Protein 2W6K (pdb70)

Foldseek 3Di:
DPDDDFDPWAKEKEKDFDPPQALVNVVVLVCVQCVVVPHHLLRHAEYEFADDDDDDVRRVVNCVVSVHYYYHYYLVLLQVCQVPADAFDPVCCVPRVHRDGRRSGQQSVQCVVPVAGKHWPDHWDDDPTMTMTMITDDTDD

Radius of gyration: 14.46 Å; Cα contacts (8 Å, |Δi|>4): 278; chains: 1; bounding box: 30×52×31 Å

Structure (mmCIF, N/CA/C/O backbone):
data_2W6K
#
_entry.id   2W6K
#
_cell.length_a   31.729
_cell.length_b   41.271
_cell.length_c   87.940
_cell.angle_alpha   90.00
_cell.angle_beta   90.00
_cell.angle_gamma   90.00
#
_symmetry.space_group_name_H-M   'P 21 21 21'
#
loop_
_entity.id
_entity.type
_entity.pdbx_description
1 polymer COBE
2 non-polymer 'SULFATE ION'
3 non-polymer GLYCEROL
4 water water
#
loop_
_atom_site.group_PDB
_atom_site.id
_atom_site.type_symbol
_atom_site.label_atom_id
_atom_site.label_alt_id
_atom_site.label_comp_id
_atom_site.label_asym_id
_atom_site.label_entity_id
_atom_site.label_seq_id
_atom_site.pdbx_PDB_ins_code
_atom_site.Cartn_x
_atom_site.Cartn_y
_atom_site.Cartn_z
_atom_site.occupancy
_atom_site.B_iso_or_equiv
_atom_site.auth_seq_id
_atom_site.auth_comp_id
_atom_site.auth_asym_id
_atom_site.auth_atom_id
_atom_site.pdbx_PDB_model_num
ATOM 1 N N . GLY A 1 1 ? 8.581 34.275 23.901 1.00 28.00 -2 GLY A N 1
ATOM 2 C CA . GLY A 1 1 ? 8.821 34.039 25.363 1.00 27.68 -2 GLY A CA 1
ATOM 3 C C . GLY A 1 1 ? 9.333 32.637 25.618 1.00 27.81 -2 GLY A C 1
ATOM 4 O O . GLY A 1 1 ? 9.573 31.878 24.679 1.00 26.81 -2 GLY A O 1
ATOM 5 N N . SER A 1 2 ? 9.477 32.294 26.896 1.00 28.08 -1 SER A N 1
ATOM 6 C CA . SER A 1 2 ? 10.110 31.028 27.300 1.00 28.73 -1 SER A CA 1
ATOM 7 C C . SER A 1 2 ? 9.233 29.828 27.005 1.00 29.05 -1 SER A C 1
ATOM 8 O O . SER A 1 2 ? 9.686 28.672 27.041 1.00 28.86 -1 SER A O 1
ATOM 11 N N . HIS A 1 3 ? 7.976 30.124 26.689 1.00 29.52 0 HIS A N 1
ATOM 12 C CA . HIS A 1 3 ? 6.965 29.136 26.342 1.00 30.11 0 HIS A CA 1
ATOM 13 C C . HIS A 1 3 ? 7.026 28.791 24.864 1.00 30.28 0 HIS A C 1
ATOM 14 O O . HIS A 1 3 ? 6.264 27.952 24.383 1.00 29.86 0 HIS A O 1
ATOM 29 N N . PRO A 1 5 ? 7.314 27.073 21.778 1.00 35.76 2 PRO A N 1
ATOM 30 C CA . PRO A 1 5 ? 7.278 25.634 21.572 1.00 37.35 2 PRO A CA 1
ATOM 31 C C . PRO A 1 5 ? 8.204 25.245 20.434 1.00 38.97 2 PRO A C 1
ATOM 32 O O . PRO A 1 5 ? 7.885 25.512 19.271 1.00 39.74 2 PRO A O 1
ATOM 36 N N . LEU A 1 6 ? 9.344 24.633 20.744 1.00 40.42 3 LEU A N 1
ATOM 37 C CA . LEU A 1 6 ? 10.095 23.994 19.667 1.00 42.09 3 LEU A CA 1
ATOM 38 C C . LEU A 1 6 ? 9.582 22.572 19.514 1.00 42.57 3 LEU A C 1
ATOM 39 O O . LEU A 1 6 ? 9.707 21.760 20.441 1.00 43.32 3 LEU A O 1
ATOM 44 N N . PRO A 1 7 ? 9.020 22.260 18.351 0.60 42.73 4 PRO A N 1
ATOM 45 C CA . PRO A 1 7 ? 8.558 20.897 18.066 0.60 42.69 4 PRO A CA 1
ATOM 46 C C . PRO A 1 7 ? 9.686 19.998 17.565 0.60 42.60 4 PRO A C 1
ATOM 47 O O . PRO A 1 7 ? 10.441 19.447 18.366 0.60 42.80 4 PRO A O 1
ATOM 51 N N . ILE A 1 8 ? 9.790 19.858 16.248 1.00 42.49 5 ILE A N 1
ATOM 52 C CA . ILE A 1 8 ? 10.575 18.795 15.637 1.00 41.72 5 ILE A CA 1
ATOM 53 C C . ILE A 1 8 ? 12.100 18.794 15.774 1.00 40.90 5 ILE A C 1
ATOM 54 O O . ILE A 1 8 ? 12.798 19.592 15.134 1.00 41.24 5 ILE A O 1
ATOM 59 N N . PRO A 1 9 ? 12.623 17.894 16.633 1.00 39.60 6 PRO A N 1
ATOM 60 C CA . PRO A 1 9 ? 13.768 17.217 16.076 1.00 38.39 6 PRO A CA 1
ATOM 61 C C . PRO A 1 9 ? 13.116 16.336 15.003 1.00 36.83 6 PRO A C 1
ATOM 62 O O . PRO A 1 9 ? 12.535 15.300 15.322 1.00 37.58 6 PRO A O 1
ATOM 66 N N . SER A 1 10 ? 13.136 16.803 13.759 1.00 34.56 7 SER A N 1
ATOM 67 C CA . SER A 1 10 ? 12.453 16.117 12.662 1.00 32.07 7 SER A CA 1
ATOM 68 C C . SER A 1 10 ? 13.210 14.861 12.264 1.00 29.86 7 SER A C 1
ATOM 69 O O . SER A 1 10 ? 13.776 14.778 11.166 1.00 30.27 7 SER A O 1
ATOM 72 N N . LEU A 1 11 ? 13.205 13.859 13.125 1.00 25.86 8 LEU A N 1
ATOM 73 C CA . LEU A 1 11 ? 14.079 12.745 12.841 1.00 22.45 8 LEU A CA 1
ATOM 74 C C . LEU A 1 11 ? 13.512 11.744 11.860 1.00 18.70 8 LEU A C 1
ATOM 75 O O . LEU A 1 11 ? 12.308 11.492 11.815 1.00 18.18 8 LEU A O 1
ATOM 80 N N . LEU A 1 12 ? 14.413 11.188 11.069 1.00 14.86 9 LEU A N 1
ATOM 81 C CA . LEU A 1 12 ? 14.033 10.246 10.041 1.00 11.31 9 LEU A CA 1
ATOM 82 C C . LEU A 1 12 ? 14.975 9.062 10.183 1.00 11.25 9 LEU A C 1
ATOM 83 O O . LEU A 1 12 ? 16.211 9.221 10.109 1.00 10.19 9 LEU A O 1
ATOM 88 N N . ILE A 1 13 ? 14.388 7.884 10.382 1.00 9.93 10 ILE A N 1
ATOM 89 C CA . ILE A 1 13 ? 15.154 6.673 10.638 1.00 9.31 10 ILE A CA 1
ATOM 90 C C . ILE A 1 13 ? 14.891 5.660 9.544 1.00 9.18 10 ILE A C 1
ATOM 91 O O . ILE A 1 13 ? 13.742 5.471 9.170 1.00 9.17 10 ILE A O 1
ATOM 96 N N . ALA A 1 14 ? 15.940 4.988 9.087 1.00 8.28 11 ALA A N 1
ATOM 97 C CA . ALA A 1 14 ? 15.736 3.871 8.136 1.00 7.81 11 ALA A CA 1
ATOM 98 C C . ALA A 1 14 ? 16.022 2.566 8.849 1.00 8.13 11 ALA A C 1
ATOM 99 O O . ALA A 1 14 ? 17.129 2.396 9.341 1.00 8.31 11 ALA A O 1
ATOM 101 N N . GLY A 1 15 ? 15.045 1.644 8.870 1.00 6.70 12 GLY A N 1
ATOM 102 C CA . GLY A 1 15 ? 15.228 0.317 9.436 1.00 7.34 12 GLY A CA 1
ATOM 103 C C . GLY A 1 15 ? 15.557 -0.638 8.306 1.00 6.84 12 GLY A C 1
ATOM 104 O O . GLY A 1 15 ? 15.013 -0.507 7.195 1.00 8.31 12 GLY A O 1
ATOM 105 N N . ILE A 1 16 ? 16.485 -1.558 8.551 1.00 6.39 13 ILE A N 1
ATOM 106 C CA . ILE A 1 16 ? 16.973 -2.424 7.464 1.00 7.71 13 ILE A CA 1
ATOM 107 C C . ILE A 1 16 ? 17.054 -3.861 7.950 1.00 9.13 13 ILE A C 1
ATOM 108 O O . ILE A 1 16 ? 17.578 -4.113 9.028 1.00 8.63 13 ILE A O 1
ATOM 113 N N . GLY A 1 17 ? 16.567 -4.793 7.122 1.00 9.99 14 GLY A N 1
ATOM 114 C CA . GLY A 1 17 ? 16.703 -6.235 7.361 1.00 11.78 14 GLY A CA 1
ATOM 115 C C . GLY A 1 17 ? 17.202 -6.812 6.057 1.00 12.88 14 GLY A C 1
ATOM 116 O O . GLY A 1 17 ? 16.765 -6.371 4.980 1.00 12.61 14 GLY A O 1
ATOM 117 N N . CYS A 1 18 ? 18.177 -7.724 6.107 1.00 13.04 15 CYS A N 1
ATOM 118 C CA . CYS A 1 18 ? 18.784 -8.184 4.850 1.00 15.31 15 CYS A CA 1
ATOM 119 C C . CYS A 1 18 ? 19.389 -9.570 4.988 1.00 16.34 15 CYS A C 1
ATOM 120 O O . CYS A 1 18 ? 19.656 -10.012 6.111 1.00 17.03 15 CYS A O 1
ATOM 123 N N . ARG A 1 19 ? 19.573 -10.233 3.847 1.00 18.25 16 ARG A N 1
ATOM 124 C CA . ARG A 1 19 ? 20.247 -11.525 3.767 1.00 19.07 16 ARG A CA 1
ATOM 125 C C . ARG A 1 19 ? 21.727 -11.388 4.102 1.00 19.02 16 ARG A C 1
ATOM 126 O O . ARG A 1 19 ? 22.319 -10.320 3.930 1.00 19.14 16 ARG A O 1
ATOM 134 N N . ARG A 1 20 ? 22.306 -12.477 4.614 1.00 18.92 17 ARG A N 1
ATOM 135 C CA . ARG A 1 20 ? 23.730 -12.585 4.856 1.00 18.32 17 ARG A CA 1
ATOM 136 C C . ARG A 1 20 ? 24.526 -12.180 3.615 1.00 17.19 17 ARG A C 1
ATOM 137 O O . ARG A 1 20 ? 24.203 -12.587 2.479 1.00 17.79 17 ARG A O 1
ATOM 145 N N . GLY A 1 21 ? 25.547 -11.354 3.820 1.00 15.48 18 GLY A N 1
ATOM 146 C CA . GLY A 1 21 ? 26.433 -10.945 2.739 1.00 15.31 18 GLY A CA 1
ATOM 147 C C . GLY A 1 21 ? 25.971 -9.776 1.877 1.00 16.18 18 GLY A C 1
ATOM 148 O O . GLY A 1 21 ? 26.679 -9.398 0.936 1.00 16.31 18 GLY A O 1
ATOM 149 N N . CYS A 1 22 ? 24.802 -9.200 2.188 1.00 15.65 19 CYS A N 1
ATOM 150 C CA . CYS A 1 22 ? 24.288 -8.062 1.400 1.00 14.81 19 CYS A CA 1
ATOM 151 C C . CYS A 1 22 ? 25.286 -6.911 1.463 1.00 13.33 19 CYS A C 1
ATOM 152 O O . CYS A 1 22 ? 25.745 -6.555 2.564 1.00 12.00 19 CYS A O 1
ATOM 155 N N . SER A 1 23 ? 25.647 -6.359 0.299 1.00 11.46 20 SER A N 1
ATOM 156 C CA . SER A 1 23 ? 26.686 -5.319 0.214 1.00 11.55 20 SER A CA 1
ATOM 157 C C . SER A 1 23 ? 26.168 -3.941 0.628 1.00 10.95 20 SER A C 1
ATOM 158 O O . SER A 1 23 ? 24.962 -3.656 0.533 1.00 9.41 20 SER A O 1
ATOM 161 N N . ALA A 1 24 ? 27.097 -3.092 1.064 1.00 11.00 21 ALA A N 1
ATOM 162 C CA . ALA A 1 24 ? 26.760 -1.685 1.334 1.00 10.39 21 ALA A CA 1
ATOM 163 C C . ALA A 1 24 ? 26.186 -1.018 0.078 1.00 11.86 21 ALA A C 1
ATOM 164 O O . ALA A 1 24 ? 25.243 -0.234 0.159 1.00 12.08 21 ALA A O 1
ATOM 166 N N . GLU A 1 25 ? 26.746 -1.371 -1.088 1.00 11.60 22 GLU A N 1
ATOM 167 C CA . GLU A 1 25 ? 26.281 -0.787 -2.357 1.00 11.89 22 GLU A CA 1
ATOM 168 C C . GLU A 1 25 ? 24.806 -1.166 -2.629 1.00 11.90 22 GLU A C 1
ATOM 169 O O . GLU A 1 25 ? 23.997 -0.316 -3.003 1.00 11.95 22 GLU A O 1
ATOM 175 N N . HIS A 1 26 ? 24.453 -2.421 -2.378 1.00 10.87 23 HIS A N 1
ATOM 176 C CA . HIS A 1 26 ? 23.105 -2.899 -2.586 1.00 12.11 23 HIS A CA 1
ATOM 177 C C . HIS A 1 26 ? 22.178 -2.192 -1.623 1.00 10.73 23 HIS A C 1
ATOM 178 O O . HIS A 1 26 ? 21.139 -1.613 -2.032 1.00 11.59 23 HIS A O 1
ATOM 185 N N . LEU A 1 27 ? 22.558 -2.188 -0.347 1.00 9.85 24 LEU A N 1
ATOM 186 C CA . LEU A 1 27 ? 21.718 -1.539 0.663 1.00 9.46 24 LEU A CA 1
ATOM 187 C C . LEU A 1 27 ? 21.533 -0.062 0.321 1.00 9.37 24 LEU A C 1
ATOM 188 O O . LEU A 1 27 ? 20.424 0.472 0.442 1.00 10.15 24 LEU A O 1
ATOM 193 N N . ARG A 1 28 ? 22.612 0.601 -0.101 1.00 9.55 25 ARG A N 1
ATOM 194 C CA . ARG A 1 28 ? 22.516 2.041 -0.390 1.00 9.72 25 ARG A CA 1
ATOM 195 C C . ARG A 1 28 ? 21.538 2.305 -1.534 1.00 10.53 25 ARG A C 1
ATOM 196 O O . ARG A 1 28 ? 20.765 3.258 -1.468 1.00 9.69 25 ARG A O 1
ATOM 204 N N . ALA A 1 29 ? 21.589 1.472 -2.571 1.00 9.95 26 ALA A N 1
ATOM 205 C CA . ALA A 1 29 ? 20.684 1.658 -3.745 1.00 11.14 26 ALA A CA 1
ATOM 206 C C . ALA A 1 29 ? 19.216 1.471 -3.347 1.00 10.75 26 ALA A C 1
ATOM 207 O O . ALA A 1 29 ? 18.340 2.233 -3.751 1.00 12.21 26 ALA A O 1
ATOM 209 N N . LEU A 1 30 ? 18.958 0.483 -2.509 1.00 9.94 27 LEU A N 1
ATOM 210 C CA . LEU A 1 30 ? 17.605 0.261 -2.072 1.00 9.70 27 LEU A CA 1
ATOM 211 C C . LEU A 1 30 ? 17.135 1.380 -1.134 1.00 8.96 27 LEU A C 1
ATOM 212 O O . LEU A 1 30 ? 15.980 1.814 -1.208 1.00 8.41 27 LEU A O 1
ATOM 217 N N . LEU A 1 31 ? 18.035 1.832 -0.266 1.00 8.85 28 LEU A N 1
ATOM 218 C CA . LEU A 1 31 ? 17.745 2.927 0.644 1.00 8.56 28 LEU A CA 1
ATOM 219 C C . LEU A 1 31 ? 17.397 4.184 -0.158 1.00 8.82 28 LEU A C 1
ATOM 220 O O . LEU A 1 31 ? 16.408 4.853 0.149 1.00 8.61 28 LEU A O 1
ATOM 225 N N . GLU A 1 32 ? 18.210 4.486 -1.168 1.00 10.56 29 GLU A N 1
ATOM 226 C CA . GLU A 1 32 ? 17.991 5.680 -2.011 1.00 11.93 29 GLU A CA 1
ATOM 227 C C . GLU A 1 32 ? 16.636 5.621 -2.697 1.00 12.26 29 GLU A C 1
ATOM 228 O O . GLU A 1 32 ? 15.904 6.635 -2.759 1.00 12.62 29 GLU A O 1
ATOM 234 N N . ARG A 1 33 ? 16.289 4.447 -3.215 1.00 20.00 30 ARG A N 1
ATOM 235 C CA . ARG A 1 33 ? 14.996 4.246 -3.857 1.00 20.00 30 ARG A CA 1
ATOM 236 C C . ARG A 1 33 ? 13.851 4.471 -2.873 1.00 20.00 30 ARG A C 1
ATOM 237 O O . ARG A 1 33 ? 12.864 5.131 -3.195 1.00 13.63 30 ARG A O 1
ATOM 245 N N . THR A 1 34 ? 13.993 3.916 -1.674 1.00 12.43 31 THR A N 1
ATOM 246 C CA . THR A 1 34 ? 12.943 3.989 -0.662 1.00 11.43 31 THR A CA 1
ATOM 247 C C . THR A 1 34 ? 12.714 5.435 -0.204 1.00 11.61 31 THR A C 1
ATOM 248 O O . THR A 1 34 ? 11.570 5.894 -0.082 1.00 11.72 31 THR A O 1
ATOM 252 N N . LEU A 1 35 ? 13.814 6.145 -0.001 1.00 10.09 32 LEU A N 1
ATOM 253 C CA . LEU A 1 35 ? 13.778 7.553 0.350 1.00 11.10 32 LEU A CA 1
ATOM 254 C C . LEU A 1 35 ? 13.112 8.368 -0.758 1.00 10.87 32 LEU A C 1
ATOM 255 O O . LEU A 1 35 ? 12.303 9.246 -0.469 1.00 12.55 32 LEU A O 1
ATOM 260 N N . GLY A 1 36 ? 13.467 8.070 -2.004 1.00 11.43 33 GLY A N 1
ATOM 261 C CA . GLY A 1 36 ? 12.923 8.797 -3.186 1.00 12.19 33 GLY A CA 1
ATOM 262 C C . GLY A 1 36 ? 11.416 8.687 -3.258 1.00 13.29 33 GLY A C 1
ATOM 263 O O . GLY A 1 36 ? 10.710 9.679 -3.531 1.00 12.35 33 GLY A O 1
ATOM 264 N N . GLU A 1 37 ? 10.907 7.482 -3.009 1.00 12.92 34 GLU A N 1
ATOM 265 C CA . GLU A 1 37 ? 9.452 7.263 -3.061 1.00 14.67 34 GLU A CA 1
ATOM 266 C C . GLU A 1 37 ? 8.727 8.191 -2.118 1.00 13.74 34 GLU A C 1
ATOM 267 O O . GLU A 1 37 ? 7.605 8.646 -2.407 1.00 13.44 34 GLU A O 1
ATOM 273 N N . HIS A 1 38 ? 9.354 8.471 -0.978 1.00 13.55 35 HIS A N 1
ATOM 274 C CA . HIS A 1 38 ? 8.797 9.377 0.014 1.00 13.36 35 HIS A CA 1
ATOM 275 C C . HIS A 1 38 ? 9.345 10.784 -0.018 1.00 13.37 35 HIS A C 1
ATOM 276 O O . HIS A 1 38 ? 9.161 11.542 0.933 1.00 14.16 35 HIS A O 1
ATOM 283 N N . GLY A 1 39 ? 9.986 11.155 -1.122 1.00 12.93 36 GLY A N 1
ATOM 284 C CA . GLY A 1 39 ? 10.452 12.537 -1.304 1.00 13.61 36 GLY A CA 1
ATOM 285 C C . GLY A 1 39 ? 11.408 12.983 -0.221 1.00 14.07 36 GLY A C 1
ATOM 286 O O . GLY A 1 39 ? 11.488 14.173 0.121 1.00 15.03 36 GLY A O 1
ATOM 287 N N . ARG A 1 40 ? 12.144 12.014 0.337 1.00 14.16 37 ARG A N 1
ATOM 288 C CA . ARG A 1 40 ? 13.219 12.282 1.287 1.00 15.21 37 ARG A CA 1
ATOM 289 C C . ARG A 1 40 ? 14.599 12.114 0.645 1.00 14.30 37 ARG A C 1
ATOM 290 O O . ARG A 1 40 ? 14.797 11.267 -0.199 1.00 15.42 37 ARG A O 1
ATOM 298 N N . SER A 1 41 ? 15.544 12.934 1.058 1.00 15.87 38 SER A N 1
ATOM 299 C CA . SER A 1 41 ? 16.912 12.824 0.532 1.00 15.20 38 SER A CA 1
ATOM 300 C C . SER A 1 41 ? 17.719 12.013 1.529 1.00 14.56 38 SER A C 1
ATOM 301 O O . SER A 1 41 ? 17.459 12.064 2.739 1.00 13.73 38 SER A O 1
ATOM 304 N N . LEU A 1 42 ? 18.738 11.312 1.046 1.00 13.96 39 LEU A N 1
ATOM 305 C CA . LEU A 1 42 ? 19.684 10.653 1.954 1.00 14.08 39 LEU A CA 1
ATOM 306 C C . LEU A 1 42 ? 20.280 11.631 2.946 1.00 14.34 39 LEU A C 1
ATOM 307 O O . LEU A 1 42 ? 20.635 11.247 4.052 1.00 14.06 39 LEU A O 1
ATOM 312 N N . ALA A 1 43 ? 20.431 12.898 2.542 1.00 13.43 40 ALA A N 1
ATOM 313 C CA . ALA A 1 43 ? 20.914 13.948 3.466 1.00 14.66 40 ALA A CA 1
ATOM 314 C C . ALA A 1 43 ? 20.058 14.126 4.735 1.00 14.84 40 ALA A C 1
ATOM 315 O O . ALA A 1 43 ? 20.541 14.568 5.778 1.00 17.23 40 ALA A O 1
ATOM 317 N N . GLU A 1 44 ? 18.784 13.747 4.633 1.00 14.42 41 GLU A N 1
ATOM 318 C CA . GLU A 1 44 ? 17.828 13.915 5.707 1.00 14.41 41 GLU A CA 1
ATOM 319 C C . GLU A 1 44 ? 17.836 12.796 6.742 1.00 13.55 41 GLU A C 1
ATOM 320 O O . GLU A 1 44 ? 17.301 12.956 7.835 1.00 15.05 41 GLU A O 1
ATOM 326 N N . LEU A 1 45 ? 18.392 11.644 6.382 1.00 13.99 42 LEU A N 1
ATOM 327 C CA . LEU A 1 45 ? 18.461 10.535 7.336 1.00 14.53 42 LEU A CA 1
ATOM 328 C C . LEU A 1 45 ? 19.273 10.887 8.557 1.00 14.22 42 LEU A C 1
ATOM 329 O O . LEU A 1 45 ? 20.377 11.406 8.425 1.00 14.50 42 LEU A O 1
ATOM 334 N N . ASP A 1 46 ? 18.769 10.531 9.730 1.00 13.67 43 ASP A N 1
ATOM 335 C CA . ASP A 1 46 ? 19.500 10.671 10.982 1.00 14.03 43 ASP A CA 1
ATOM 336 C C . ASP A 1 46 ? 20.273 9.420 11.407 1.00 12.98 43 ASP A C 1
ATOM 337 O O . ASP A 1 46 ? 21.355 9.532 11.981 1.00 13.86 43 ASP A O 1
ATOM 342 N N . ALA A 1 47 ? 19.723 8.231 11.159 1.00 11.09 44 ALA A N 1
ATOM 343 C CA . ALA A 1 47 ? 20.381 7.005 11.632 1.00 10.47 44 ALA A CA 1
ATOM 344 C C . ALA A 1 47 ? 19.818 5.801 10.911 1.00 9.40 44 ALA A C 1
ATOM 345 O O . ALA A 1 47 ? 18.730 5.881 10.337 1.00 11.18 44 ALA A O 1
ATOM 347 N N . LEU A 1 48 ? 20.535 4.682 11.009 1.00 8.30 45 LEU A N 1
ATOM 348 C CA . LEU A 1 48 ? 20.032 3.424 10.482 1.00 7.36 45 LEU A CA 1
ATOM 349 C C . LEU A 1 48 ? 19.745 2.530 11.688 1.00 7.65 45 LEU A C 1
ATOM 350 O O . LEU A 1 48 ? 20.361 2.698 12.753 1.00 7.18 45 LEU A O 1
ATOM 355 N N . ALA A 1 49 ? 18.797 1.607 11.540 1.00 7.47 46 ALA A N 1
ATOM 356 C CA . ALA A 1 49 ? 18.458 0.700 12.646 1.00 7.29 46 ALA A CA 1
ATOM 357 C C . ALA A 1 49 ? 18.300 -0.706 12.129 1.00 8.02 46 ALA A C 1
ATOM 358 O O . ALA A 1 49 ? 17.808 -0.896 11.034 1.00 8.31 46 ALA A O 1
ATOM 360 N N . SER A 1 50 ? 18.716 -1.685 12.935 1.00 8.26 47 SER A N 1
ATOM 361 C CA . SER A 1 50 ? 18.452 -3.083 12.600 1.00 7.05 47 SER A CA 1
ATOM 362 C C . SER A 1 50 ? 18.389 -3.895 13.874 1.00 7.59 47 SER A C 1
ATOM 363 O O . SER A 1 50 ? 18.344 -3.361 14.960 1.00 8.52 47 SER A O 1
ATOM 366 N N . ILE A 1 51 ? 18.286 -5.196 13.707 1.00 8.13 48 ILE A N 1
ATOM 367 C CA . ILE A 1 51 ? 18.214 -6.081 14.873 1.00 9.67 48 ILE A CA 1
ATOM 368 C C . ILE A 1 51 ? 19.597 -6.555 15.306 1.00 10.59 48 ILE A C 1
ATOM 369 O O . ILE A 1 51 ? 20.484 -6.795 14.487 1.00 11.32 48 ILE A O 1
ATOM 374 N N . ASP A 1 52 ? 19.771 -6.707 16.617 1.00 12.90 49 ASP A N 1
ATOM 375 C CA . ASP A 1 52 ? 21.012 -7.177 17.147 1.00 15.41 49 ASP A CA 1
ATOM 376 C C . ASP A 1 52 ? 20.922 -8.677 17.159 1.00 17.72 49 ASP A C 1
ATOM 377 O O . ASP A 1 52 ? 19.822 -9.251 17.231 1.00 17.38 49 ASP A O 1
ATOM 382 N N . GLY A 1 53 ? 22.076 -9.322 17.072 1.00 19.69 50 GLY A N 1
ATOM 383 C CA . GLY A 1 53 ? 22.090 -10.784 17.165 1.00 22.29 50 GLY A CA 1
ATOM 384 C C . GLY A 1 53 ? 23.495 -11.242 16.940 1.00 23.78 50 GLY A C 1
ATOM 385 O O . GLY A 1 53 ? 24.434 -10.454 17.056 1.00 23.98 50 GLY A O 1
ATOM 386 N N . LYS A 1 54 ? 23.662 -12.515 16.623 1.00 25.92 51 LYS A N 1
ATOM 387 C CA . LYS A 1 54 ? 25.033 -12.990 16.572 1.00 28.18 51 LYS A CA 1
ATOM 388 C C . LYS A 1 54 ? 25.785 -12.888 15.241 1.00 28.32 51 LYS A C 1
ATOM 389 O O . LYS A 1 54 ? 27.019 -12.819 15.248 1.00 29.09 51 LYS A O 1
ATOM 395 N N . ARG A 1 55 ? 25.052 -12.773 14.131 1.00 28.50 52 ARG A N 1
ATOM 396 C CA . ARG A 1 55 ? 25.680 -12.533 12.815 1.00 28.35 52 ARG A CA 1
ATOM 397 C C . ARG A 1 55 ? 26.481 -11.218 12.780 1.00 28.00 52 ARG A C 1
ATOM 398 O O . ARG A 1 55 ? 26.042 -10.201 13.321 1.00 28.39 52 ARG A O 1
ATOM 406 N N . ASP A 1 56 ? 27.646 -11.238 12.135 1.00 27.03 53 ASP A N 1
ATOM 407 C CA . ASP A 1 56 ? 28.424 -10.018 11.937 1.00 25.92 53 ASP A CA 1
ATOM 408 C C . ASP A 1 56 ? 27.698 -9.163 10.907 1.00 24.01 53 ASP A C 1
ATOM 409 O O . ASP A 1 56 ? 27.026 -9.695 10.033 1.00 22.98 53 ASP A O 1
ATOM 414 N N . GLU A 1 57 ? 27.837 -7.850 11.001 1.00 22.13 54 GLU A N 1
ATOM 415 C CA . GLU A 1 57 ? 27.076 -6.968 10.123 1.00 20.11 54 GLU A CA 1
ATOM 416 C C . GLU A 1 57 ? 27.955 -6.017 9.265 1.00 20.53 54 GLU A C 1
ATOM 417 O O . GLU A 1 57 ? 27.734 -4.807 9.296 1.00 19.07 54 GLU A O 1
ATOM 423 N N . PRO A 1 58 ? 28.928 -6.557 8.479 1.00 19.70 55 PRO A N 1
ATOM 424 C CA . PRO A 1 58 ? 29.829 -5.603 7.760 1.00 18.87 55 PRO A CA 1
ATOM 425 C C . PRO A 1 58 ? 29.175 -4.717 6.663 1.00 17.20 55 PRO A C 1
ATOM 426 O O . PRO A 1 58 ? 29.533 -3.536 6.552 1.00 14.68 55 PRO A O 1
ATOM 430 N N . GLY A 1 59 ? 28.215 -5.238 5.891 1.00 15.69 56 GLY A N 1
ATOM 431 C CA . GLY A 1 59 ? 27.462 -4.387 4.952 1.00 14.04 56 GLY A CA 1
ATOM 432 C C . GLY A 1 59 ? 26.817 -3.183 5.635 1.00 12.85 56 GLY A C 1
ATOM 433 O O . GLY A 1 59 ? 26.897 -2.071 5.113 1.00 11.99 56 GLY A O 1
ATOM 434 N N . LEU A 1 60 ? 26.163 -3.415 6.790 1.00 11.59 57 LEU A N 1
ATOM 435 C CA . LEU A 1 60 ? 25.499 -2.307 7.495 1.00 11.10 57 LEU A CA 1
ATOM 436 C C . LEU A 1 60 ? 26.496 -1.340 8.096 1.00 10.56 57 LEU A C 1
ATOM 437 O O . LEU A 1 60 ? 26.310 -0.111 8.034 1.00 9.59 57 LEU A O 1
ATOM 442 N N . ARG A 1 61 ? 27.571 -1.886 8.663 1.00 10.91 58 ARG A N 1
ATOM 443 C CA . ARG A 1 61 ? 28.586 -1.018 9.190 1.00 10.96 58 ARG A CA 1
ATOM 444 C C . ARG A 1 61 ? 29.236 -0.176 8.099 1.00 10.05 58 ARG A C 1
ATOM 445 O O . ARG A 1 61 ? 29.511 1.022 8.316 1.00 10.17 58 ARG A O 1
ATOM 453 N N . GLN A 1 62 ? 29.458 -0.773 6.921 1.00 10.08 59 GLN A N 1
ATOM 454 C CA . GLN A 1 62 ? 30.076 -0.006 5.820 1.00 11.25 59 GLN A CA 1
ATOM 455 C C . GLN A 1 62 ? 29.128 1.073 5.355 1.00 10.65 59 GLN A C 1
ATOM 456 O O . GLN A 1 62 ? 29.562 2.213 5.052 1.00 11.33 59 GLN A O 1
ATOM 462 N N . LEU A 1 63 ? 27.837 0.745 5.287 1.00 9.99 60 LEU A N 1
ATOM 463 C CA . LEU A 1 63 ? 26.819 1.753 4.906 1.00 10.13 60 LEU A CA 1
ATOM 464 C C . LEU A 1 63 ? 26.813 2.907 5.890 1.00 9.86 60 LEU A C 1
ATOM 465 O O . LEU A 1 63 ? 26.749 4.081 5.491 1.00 11.12 60 LEU A O 1
ATOM 470 N N . ALA A 1 64 ? 26.910 2.591 7.181 1.00 9.70 61 ALA A N 1
ATOM 471 C CA . ALA A 1 64 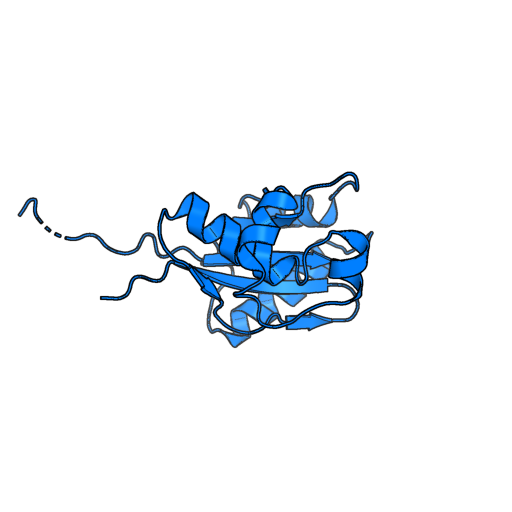? 26.923 3.658 8.192 1.00 10.43 61 ALA A CA 1
ATOM 472 C C . ALA A 1 64 ? 28.145 4.563 7.945 1.00 11.28 61 ALA A C 1
ATOM 473 O O . ALA A 1 64 ? 28.047 5.766 8.014 1.00 12.10 61 ALA A O 1
ATOM 475 N N . THR A 1 65 ? 29.276 3.964 7.610 1.00 11.87 62 THR A N 1
ATOM 476 C CA . THR A 1 65 ? 30.493 4.734 7.401 1.00 13.68 62 THR A CA 1
ATOM 477 C C . THR A 1 65 ? 30.360 5.630 6.181 1.00 13.83 62 THR A C 1
ATOM 478 O O . THR A 1 65 ? 30.729 6.819 6.239 1.00 14.79 62 THR A O 1
ATOM 482 N N . LEU A 1 66 ? 29.811 5.084 5.103 1.00 14.00 63 LEU A N 1
ATOM 483 C CA . LEU A 1 66 ? 29.533 5.878 3.887 1.00 14.47 63 LEU A CA 1
ATOM 484 C C . LEU A 1 66 ? 28.676 7.097 4.200 1.00 14.96 63 LEU A C 1
ATOM 485 O O . LEU A 1 66 ? 28.949 8.199 3.728 1.00 15.85 63 LEU A O 1
ATOM 490 N N . LEU A 1 67 ? 27.618 6.879 4.974 1.00 14.31 64 LEU A N 1
ATOM 491 C CA . LEU A 1 67 ? 26.679 7.937 5.323 1.00 15.12 64 LEU A CA 1
ATOM 492 C C . LEU A 1 67 ? 27.200 8.887 6.376 1.00 15.63 64 LEU A C 1
ATOM 493 O O . LEU A 1 67 ? 26.583 9.937 6.624 1.00 16.46 64 LEU A O 1
ATOM 498 N N . GLU A 1 68 ? 28.304 8.517 7.029 1.00 16.10 65 GLU A N 1
ATOM 499 C CA . GLU A 1 68 ? 28.781 9.244 8.226 1.00 18.13 65 GLU A CA 1
ATOM 500 C C . GLU A 1 68 ? 27.677 9.440 9.282 1.00 19.07 65 GLU A C 1
ATOM 501 O O . GLU A 1 68 ? 27.561 10.513 9.907 1.00 20.00 65 GLU A O 1
ATOM 507 N N . ARG A 1 69 ? 26.892 8.376 9.488 1.00 18.40 66 ARG A N 1
ATOM 508 C CA . ARG A 1 69 ? 25.695 8.386 10.306 1.00 17.77 66 ARG A CA 1
ATOM 509 C C . ARG A 1 69 ? 25.677 7.040 11.045 1.00 16.24 66 ARG A C 1
ATOM 510 O O . ARG A 1 69 ? 26.167 6.026 10.514 1.00 16.26 66 ARG A O 1
ATOM 518 N N . PRO A 1 70 ? 25.118 7.013 12.249 1.00 14.44 67 PRO A N 1
ATOM 519 C CA . PRO A 1 70 ? 25.196 5.798 13.007 1.00 13.95 67 PRO A CA 1
ATOM 520 C C . PRO A 1 70 ? 24.223 4.701 12.590 1.00 13.32 67 PRO A C 1
ATOM 521 O O . PRO A 1 70 ? 23.147 5.000 12.064 1.00 13.08 67 PRO A O 1
ATOM 525 N N . VAL A 1 71 ? 24.613 3.452 12.879 1.00 11.86 68 VAL A N 1
ATOM 526 C CA . VAL A 1 71 ? 23.710 2.293 12.826 1.00 10.62 68 VAL A CA 1
ATOM 527 C C . VAL A 1 71 ? 23.600 1.696 14.227 1.00 9.78 68 VAL A C 1
ATOM 528 O O . VAL A 1 71 ? 24.623 1.500 14.920 1.00 10.66 68 VAL A O 1
ATOM 532 N N . HIS A 1 72 ? 22.351 1.486 14.642 1.00 9.37 69 HIS A N 1
ATOM 533 C CA . HIS A 1 72 ? 21.999 0.969 15.957 1.00 11.27 69 HIS A CA 1
ATOM 534 C C . HIS A 1 72 ? 21.402 -0.387 15.766 1.00 11.61 69 HIS A C 1
ATOM 535 O O . HIS A 1 72 ? 20.543 -0.571 14.901 1.00 11.81 69 HIS A O 1
ATOM 542 N N . PHE A 1 73 ? 21.841 -1.331 16.588 1.00 11.37 70 PHE A N 1
ATOM 543 C CA . PHE A 1 73 ? 21.297 -2.676 16.580 1.00 12.14 70 PHE A CA 1
ATOM 544 C C . PHE A 1 73 ? 20.510 -2.887 17.852 1.00 12.64 70 PHE A C 1
ATOM 545 O O . PHE A 1 73 ? 21.058 -2.760 18.972 1.00 13.07 70 PHE A O 1
ATOM 553 N N . LEU A 1 74 ? 19.220 -3.147 17.684 1.00 11.75 71 LEU A N 1
ATOM 554 C CA . LEU A 1 74 ? 18.282 -3.183 18.801 1.00 13.00 71 LEU A CA 1
ATOM 555 C C . LEU A 1 74 ? 17.953 -4.617 19.229 1.00 12.21 71 LEU A C 1
ATOM 556 O O . LEU A 1 74 ? 17.885 -5.536 18.412 1.00 11.34 71 LEU A O 1
ATOM 561 N N . ALA A 1 75 ? 17.700 -4.785 20.523 1.00 12.53 72 ALA A N 1
ATOM 562 C CA .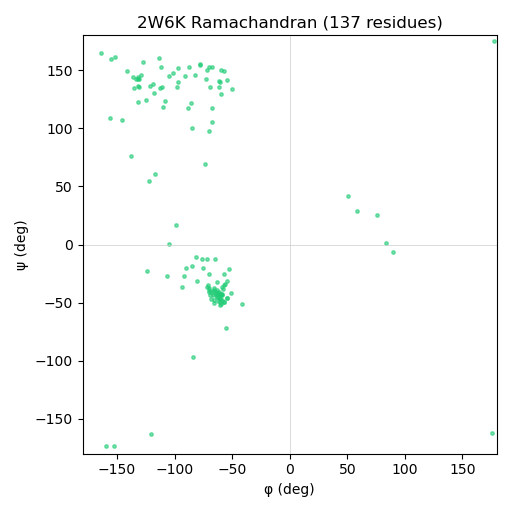 ALA A 1 75 ? 17.366 -6.121 21.028 1.00 13.28 72 ALA A CA 1
ATOM 563 C C . ALA A 1 75 ? 16.093 -6.648 20.378 1.00 13.14 72 ALA A C 1
ATOM 564 O O . ALA A 1 75 ? 15.129 -5.894 20.210 1.00 14.25 72 ALA A O 1
ATOM 566 N N . PRO A 1 76 ? 16.063 -7.954 20.054 1.00 12.93 73 PRO A N 1
ATOM 567 C CA . PRO A 1 76 ? 14.840 -8.571 19.556 1.00 13.96 73 PRO A CA 1
ATOM 568 C C . PRO A 1 76 ? 13.648 -8.260 20.477 1.00 14.53 73 PRO A C 1
ATOM 569 O O . PRO A 1 76 ? 12.551 -7.935 19.994 1.00 13.93 73 PRO A O 1
ATOM 573 N N . ALA A 1 77 ? 13.857 -8.320 21.797 1.00 14.35 74 ALA A N 1
ATOM 574 C CA . ALA A 1 77 ? 12.739 -8.080 22.720 1.00 14.50 74 ALA A CA 1
ATOM 575 C C . ALA A 1 77 ? 12.203 -6.655 22.592 1.00 14.71 74 ALA A C 1
ATOM 576 O O . ALA A 1 77 ? 11.001 -6.426 22.748 1.00 15.98 74 ALA A O 1
ATOM 578 N N . VAL A 1 78 ? 13.086 -5.706 22.275 1.00 14.56 75 VAL A N 1
ATOM 579 C CA . VAL A 1 78 ? 12.657 -4.338 22.032 1.00 13.48 75 VAL A CA 1
ATOM 580 C C . VAL A 1 78 ? 11.777 -4.241 20.781 1.00 14.16 75 VAL A C 1
ATOM 581 O O . VAL A 1 78 ? 10.731 -3.599 20.806 1.00 14.12 75 VAL A O 1
ATOM 585 N N . LEU A 1 79 ? 12.223 -4.860 19.693 1.00 13.70 76 LEU A N 1
ATOM 586 C CA . LEU A 1 79 ? 11.477 -4.862 18.420 1.00 14.40 76 LEU A CA 1
ATOM 587 C C . LEU A 1 79 ? 10.092 -5.469 18.588 1.00 15.55 76 LEU A C 1
ATOM 588 O O . LEU A 1 79 ? 9.124 -4.998 17.998 1.00 14.96 76 LEU A O 1
ATOM 593 N N . HIS A 1 80 ? 9.995 -6.496 19.429 1.00 15.94 77 HIS A N 1
ATOM 594 C CA . HIS A 1 80 ? 8.715 -7.157 19.696 1.00 17.80 77 HIS A CA 1
ATOM 595 C C . HIS A 1 80 ? 7.620 -6.213 20.206 1.00 17.95 77 HIS A C 1
ATOM 596 O O . HIS A 1 80 ? 6.429 -6.415 19.900 1.00 18.79 77 HIS A O 1
ATOM 603 N N . ASP A 1 81 ? 8.010 -5.197 20.982 1.00 17.55 78 ASP A N 1
ATOM 604 C CA . ASP A 1 81 ? 7.077 -4.177 21.467 1.00 17.56 78 ASP A CA 1
ATOM 605 C C . ASP A 1 81 ? 6.252 -3.520 20.344 1.00 17.07 78 ASP A C 1
ATOM 606 O O . ASP A 1 81 ? 5.190 -2.955 20.611 1.00 17.41 78 ASP A O 1
ATOM 611 N N . TYR A 1 82 ? 6.739 -3.608 19.103 1.00 16.04 79 TYR A N 1
ATOM 612 C CA . TYR A 1 82 ? 6.148 -2.884 17.958 1.00 15.98 79 TYR A CA 1
ATOM 613 C C . TYR A 1 82 ? 5.339 -3.785 17.011 1.00 16.30 79 TYR A C 1
ATOM 614 O O . TYR A 1 82 ? 4.761 -3.315 16.027 1.00 15.81 79 TYR A O 1
ATOM 623 N N . GLU A 1 83 ? 5.269 -5.074 17.341 1.00 17.03 80 GLU A N 1
ATOM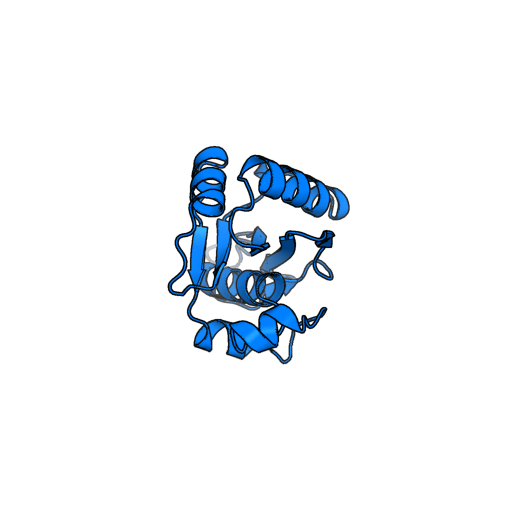 624 C CA . GLU A 1 83 ? 4.458 -6.045 16.614 1.00 19.20 80 GLU A CA 1
ATOM 625 C C . GLU A 1 83 ? 3.071 -5.549 16.193 1.00 19.75 80 GLU A C 1
ATOM 626 O O . GLU A 1 83 ? 2.679 -5.726 15.029 1.00 19.66 80 GLU A O 1
ATOM 632 N N . PRO A 1 84 ? 2.292 -4.983 17.145 1.00 20.51 81 PRO A N 1
ATOM 633 C CA . PRO A 1 84 ? 0.927 -4.548 16.835 1.00 20.85 81 PRO A CA 1
ATOM 634 C C . PRO A 1 84 ? 0.846 -3.415 15.820 1.00 20.55 81 PRO A C 1
ATOM 635 O O . PRO A 1 84 ? -0.243 -3.126 15.311 1.00 22.21 81 PRO A O 1
ATOM 639 N N . ARG A 1 85 ? 1.987 -2.784 15.541 1.00 19.45 82 ARG A N 1
ATOM 640 C CA A ARG A 1 85 ? 2.016 -1.603 14.692 0.50 19.34 82 ARG A CA 1
ATOM 641 C CA B ARG A 1 85 ? 2.036 -1.596 14.705 0.50 19.50 82 ARG A CA 1
ATOM 642 C C . ARG A 1 85 ? 2.624 -1.866 13.327 1.00 18.59 82 ARG A C 1
ATOM 643 O O . ARG A 1 85 ? 2.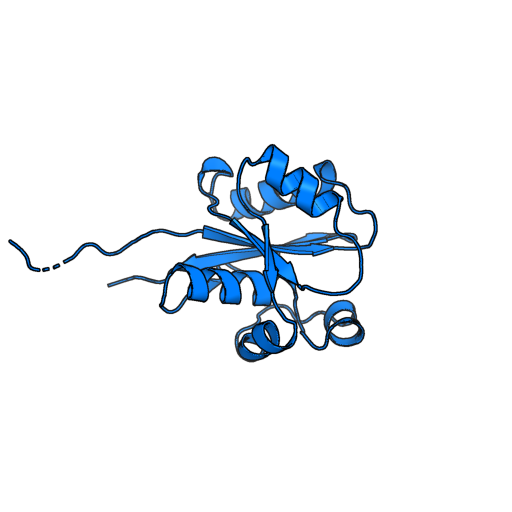614 -0.998 12.484 1.00 19.41 82 ARG A O 1
ATOM 658 N N . LEU A 1 86 ? 3.130 -3.075 13.106 1.00 18.44 83 LEU A N 1
ATOM 659 C CA . LEU A 1 86 ? 3.790 -3.389 11.841 1.00 16.77 83 LEU A CA 1
ATOM 660 C C . LEU A 1 86 ? 2.831 -3.458 10.667 1.00 17.15 83 LEU A C 1
ATOM 661 O O . LEU A 1 86 ? 1.643 -3.786 10.816 1.00 17.94 83 LEU A O 1
ATOM 666 N N . LEU A 1 87 ? 3.359 -3.177 9.484 1.00 16.83 84 LEU A N 1
ATOM 667 C CA . LEU A 1 87 ? 2.536 -3.146 8.275 1.00 16.57 84 LEU A CA 1
ATOM 668 C C . LEU A 1 87 ? 2.769 -4.345 7.348 1.00 17.28 84 LEU A C 1
ATOM 669 O O . LEU A 1 87 ? 1.875 -4.709 6.565 1.00 17.66 84 LEU A O 1
ATOM 674 N N . SER A 1 88 ? 3.960 -4.939 7.389 1.00 16.47 85 SER A N 1
ATOM 675 C CA . SER A 1 88 ? 4.364 -5.910 6.361 1.00 17.65 85 SER A CA 1
ATOM 676 C C . SER A 1 88 ? 5.071 -7.121 6.969 1.00 18.39 85 SER A C 1
ATOM 677 O O . SER A 1 88 ? 6.296 -7.228 6.895 1.00 18.90 85 SER A O 1
ATOM 680 N N . PRO A 1 89 ? 4.302 -8.033 7.577 1.00 19.79 86 PRO A N 1
ATOM 681 C CA . PRO A 1 89 ? 4.845 -9.246 8.213 1.00 20.10 86 PRO A CA 1
ATOM 682 C C . PRO A 1 89 ? 5.724 -10.083 7.261 1.00 20.29 86 PRO A C 1
ATOM 683 O O . PRO A 1 89 ? 5.411 -10.218 6.070 1.00 20.73 86 PRO A O 1
ATOM 687 N N . SER A 1 90 ? 6.803 -10.638 7.804 1.00 19.95 87 SER A N 1
ATOM 688 C CA . SER A 1 90 ? 7.770 -11.420 7.044 1.00 20.39 87 SER A CA 1
ATOM 689 C C . SER A 1 90 ? 7.907 -12.790 7.701 1.00 20.40 87 SER A C 1
ATOM 690 O O . SER A 1 90 ? 8.234 -12.888 8.892 1.00 21.51 87 SER A O 1
ATOM 693 N N . ALA A 1 91 ? 7.683 -13.841 6.913 1.00 20.79 88 ALA A N 1
ATOM 694 C CA . ALA A 1 91 ? 7.848 -15.213 7.381 1.00 20.43 88 ALA A CA 1
ATOM 695 C C . ALA A 1 91 ? 9.291 -15.527 7.783 1.00 20.63 88 ALA A C 1
ATOM 696 O O . ALA A 1 91 ? 9.519 -16.149 8.822 1.00 20.70 88 ALA A O 1
ATOM 698 N N . VAL A 1 92 ? 10.258 -15.115 6.957 1.00 20.28 89 VAL A N 1
ATOM 699 C CA . VAL A 1 92 ? 11.684 -15.286 7.288 1.00 20.75 89 VAL A CA 1
ATOM 700 C C . VAL A 1 92 ? 12.043 -14.560 8.596 1.00 20.90 89 VAL A C 1
ATOM 701 O O . VAL A 1 92 ? 12.633 -15.168 9.501 1.00 21.42 89 VAL A O 1
ATOM 705 N N . ALA A 1 93 ? 11.681 -13.277 8.702 1.00 21.04 90 ALA A N 1
ATOM 706 C CA . ALA A 1 93 ? 11.976 -12.506 9.919 1.00 21.35 90 ALA A CA 1
ATOM 707 C C . ALA A 1 93 ? 11.366 -13.188 11.141 1.00 21.45 90 ALA A C 1
ATOM 708 O O . ALA A 1 93 ? 12.046 -13.390 12.151 1.00 22.45 90 ALA A O 1
ATOM 710 N N . LEU A 1 94 ? 10.095 -13.549 11.052 1.00 22.59 91 LEU A N 1
ATOM 711 C CA . LEU A 1 94 ? 9.412 -14.120 12.210 1.00 23.35 91 LEU A CA 1
ATOM 712 C C . LEU A 1 94 ? 10.142 -15.393 12.675 1.00 24.08 91 LEU A C 1
ATOM 713 O O . LEU A 1 94 ? 10.445 -15.538 13.874 1.00 23.80 91 LEU A O 1
ATOM 718 N N . ARG A 1 95 ? 10.455 -16.272 11.713 1.00 25.11 92 ARG A N 1
ATOM 719 C CA . ARG A 1 95 ? 11.106 -17.562 11.971 1.00 26.54 92 ARG A CA 1
ATOM 720 C C . ARG A 1 95 ? 12.455 -17.368 12.623 1.00 26.79 92 ARG A C 1
ATOM 721 O O . ARG A 1 95 ? 12.764 -18.025 13.617 1.00 27.49 92 ARG A O 1
ATOM 729 N N . GLU A 1 96 ? 13.244 -16.445 12.070 1.00 27.13 93 GLU A N 1
ATOM 730 C CA . GLU A 1 96 ? 14.632 -16.232 12.493 1.00 27.04 93 GLU A CA 1
ATOM 731 C C . GLU A 1 96 ? 14.811 -15.383 13.758 1.00 26.67 93 GLU A C 1
ATOM 732 O O . GLU A 1 96 ? 15.763 -15.599 14.517 1.00 26.63 93 GLU A O 1
ATOM 738 N N . THR A 1 97 ? 13.902 -14.430 13.988 1.00 25.57 94 THR A N 1
ATOM 739 C CA . THR A 1 97 ? 14.145 -13.387 14.980 1.00 24.71 94 THR A CA 1
ATOM 740 C C . THR A 1 97 ? 13.070 -13.267 16.063 1.00 24.25 94 THR A C 1
ATOM 741 O O . THR A 1 97 ? 13.345 -12.728 17.145 1.00 24.51 94 THR A O 1
ATOM 745 N N . GLY A 1 98 ? 11.859 -13.748 15.774 1.00 22.51 95 GLY A N 1
ATOM 746 C CA . GLY A 1 98 ? 10.700 -13.554 16.655 1.00 22.39 95 GLY A CA 1
ATOM 747 C C . GLY A 1 98 ? 9.928 -12.280 16.350 1.00 21.84 95 GLY A C 1
ATOM 748 O O . GLY A 1 98 ? 8.852 -12.030 16.920 1.00 22.31 95 GLY A O 1
ATOM 749 N N . CYS A 1 99 ? 10.480 -11.477 15.437 1.00 20.59 96 CYS A N 1
ATOM 750 C CA . CYS A 1 99 ? 9.917 -10.173 15.062 1.00 19.77 96 CYS A CA 1
ATOM 751 C C . CYS A 1 99 ? 9.389 -10.294 13.640 1.00 18.47 96 CYS A C 1
ATOM 752 O O . CYS A 1 99 ? 10.081 -10.851 12.780 1.00 18.53 96 CYS A O 1
ATOM 755 N N . SER A 1 100 ? 8.188 -9.766 13.380 1.00 17.03 97 SER A N 1
ATOM 756 C CA . SER A 1 100 ? 7.539 -9.944 12.056 1.00 16.16 97 SER A CA 1
ATOM 757 C C . SER A 1 100 ? 8.118 -9.081 10.932 1.00 15.12 97 SER A C 1
ATOM 758 O O . SER A 1 100 ? 7.889 -9.340 9.758 1.00 15.08 97 SER A O 1
ATOM 761 N N . SER A 1 101 ? 8.802 -8.007 11.290 1.00 13.92 98 SER A N 1
ATOM 762 C CA . SER A 1 101 ? 9.493 -7.195 10.270 1.00 12.65 98 SER A CA 1
ATOM 763 C C . SER A 1 101 ? 10.599 -6.457 10.930 1.00 11.47 98 SER A C 1
ATOM 764 O O . SER A 1 101 ? 10.329 -5.538 11.705 1.00 11.67 98 SER A O 1
ATOM 767 N N . VAL A 1 102 ? 11.840 -6.850 10.648 1.00 10.25 99 VAL A N 1
ATOM 768 C CA . VAL A 1 102 ? 12.996 -6.192 11.241 1.00 9.67 99 VAL A CA 1
ATOM 769 C C . VAL A 1 102 ? 13.045 -4.745 10.788 1.00 9.24 99 VAL A C 1
ATOM 770 O O . VAL A 1 102 ? 13.299 -3.860 11.601 1.00 10.03 99 VAL A O 1
ATOM 774 N N . ALA A 1 103 ? 12.838 -4.511 9.495 1.00 8.75 100 ALA A N 1
ATOM 775 C CA . ALA A 1 103 ? 12.969 -3.127 8.979 1.00 8.21 100 ALA A CA 1
ATOM 776 C C . ALA A 1 103 ? 11.949 -2.201 9.628 1.00 8.06 100 ALA A C 1
ATOM 777 O O . ALA A 1 103 ? 12.274 -1.095 10.068 1.00 8.39 100 ALA A O 1
ATOM 779 N N . GLU A 1 104 ? 10.691 -2.628 9.652 1.00 7.74 101 GLU A N 1
ATOM 780 C CA . GLU A 1 104 ? 9.627 -1.779 10.185 1.00 8.23 101 GLU A CA 1
ATOM 781 C C . GLU A 1 104 ? 9.767 -1.586 11.710 1.00 8.65 101 GLU A C 1
ATOM 782 O O . GLU A 1 104 ? 9.709 -0.463 12.211 1.00 8.06 101 GLU A O 1
ATOM 788 N N . ALA A 1 105 ? 9.998 -2.678 12.422 1.00 8.49 102 ALA A N 1
ATOM 789 C CA . ALA A 1 105 ? 10.126 -2.603 13.893 1.00 8.36 102 ALA A CA 1
ATOM 790 C C . ALA A 1 105 ? 11.343 -1.832 14.321 1.00 7.77 102 ALA A C 1
ATOM 791 O O . ALA A 1 105 ? 11.248 -1.056 15.263 1.00 8.76 102 ALA A O 1
ATOM 793 N N . ALA A 1 106 ? 12.472 -2.002 13.619 1.00 10.15 103 ALA A N 1
ATOM 794 C CA . ALA A 1 106 ? 13.718 -1.311 14.028 1.00 8.22 103 ALA A CA 1
ATOM 795 C C . ALA A 1 106 ? 13.604 0.198 13.771 1.00 8.80 103 ALA A C 1
ATOM 796 O O . ALA A 1 106 ? 14.063 1.022 14.582 1.00 9.29 103 ALA A O 1
ATOM 798 N N . ALA A 1 107 ? 12.949 0.551 12.674 1.00 8.51 104 ALA A N 1
ATOM 799 C CA . ALA A 1 107 ? 12.728 1.959 12.347 1.00 8.44 104 ALA A CA 1
ATOM 800 C C . ALA A 1 107 ? 11.902 2.650 13.443 1.00 8.54 104 ALA A C 1
ATOM 801 O O . ALA A 1 107 ? 12.310 3.697 13.961 1.00 9.94 104 ALA A O 1
ATOM 803 N N . LEU A 1 108 ? 10.759 2.060 13.800 1.00 9.09 105 LEU A N 1
ATOM 804 C CA . LEU A 1 108 ? 9.900 2.619 14.819 1.00 10.17 105 LEU A CA 1
ATOM 805 C C . LEU A 1 108 ? 10.639 2.698 16.157 1.00 10.37 105 LEU A C 1
ATOM 806 O O . LEU A 1 108 ? 10.611 3.745 16.822 1.00 11.50 105 LEU A O 1
ATOM 811 N N . ALA A 1 109 ? 11.268 1.589 16.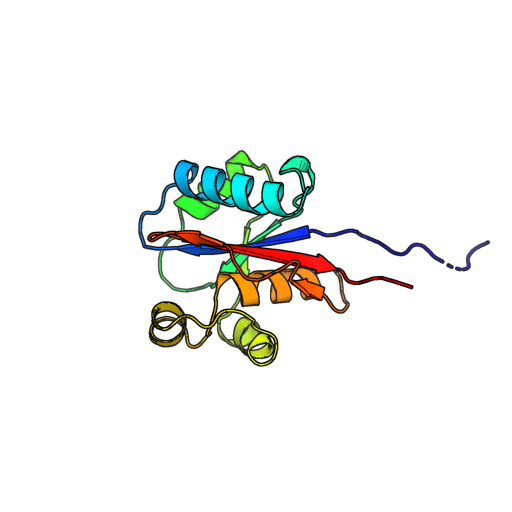553 1.00 10.34 106 ALA A N 1
ATOM 812 C CA . ALA A 1 109 ? 11.958 1.478 17.858 1.00 10.80 106 ALA A CA 1
ATOM 813 C C . ALA A 1 109 ? 13.023 2.528 18.054 1.00 11.35 106 ALA A C 1
ATOM 814 O O . ALA A 1 109 ? 13.028 3.222 19.083 1.00 12.19 106 ALA A O 1
ATOM 816 N N . LEU A 1 110 ? 13.900 2.692 17.064 1.00 10.82 107 LEU A N 1
ATOM 817 C CA . LEU A 1 110 ? 14.965 3.661 17.175 1.00 10.96 107 LEU A CA 1
ATOM 818 C C . LEU A 1 110 ? 14.407 5.086 17.154 1.00 11.39 107 LEU A C 1
ATOM 819 O O . LEU A 1 110 ? 14.877 5.943 17.910 1.00 11.61 107 LEU A O 1
ATOM 824 N N . ALA A 1 111 ? 13.424 5.354 16.298 1.00 10.59 108 ALA A N 1
ATOM 825 C CA . ALA A 1 111 ? 12.882 6.721 16.213 1.00 10.97 108 ALA A CA 1
ATOM 826 C C . ALA A 1 111 ? 12.325 7.150 17.567 1.00 11.95 108 ALA A C 1
ATOM 827 O O . ALA A 1 111 ? 12.570 8.273 18.019 1.00 13.01 108 ALA A O 1
ATOM 829 N N . GLU A 1 112 ? 11.618 6.241 18.222 1.00 12.41 109 GLU A N 1
ATOM 830 C CA . GLU A 1 112 ? 10.972 6.568 19.519 1.00 14.44 109 GLU A CA 1
ATOM 831 C C . GLU A 1 112 ? 11.986 6.730 20.632 1.00 15.17 109 GLU A C 1
ATOM 832 O O . GLU A 1 112 ? 11.783 7.561 21.525 1.00 15.16 109 GLU A O 1
ATOM 838 N N . ARG A 1 113 ? 13.066 5.941 20.594 1.00 15.45 110 ARG A N 1
ATOM 839 C CA . ARG A 1 113 ? 14.152 6.050 21.575 1.00 16.27 110 ARG A CA 1
ATOM 840 C C . ARG A 1 113 ? 14.991 7.299 21.481 1.00 16.61 110 ARG A C 1
ATOM 841 O O . ARG A 1 113 ? 15.329 7.888 22.524 1.00 17.13 110 ARG A O 1
ATOM 849 N N . LEU A 1 114 ? 15.356 7.690 20.258 1.00 14.69 111 LEU A N 1
ATOM 850 C CA . LEU A 1 114 ? 16.066 8.941 20.040 1.00 14.16 111 LEU A CA 1
ATOM 851 C C . LEU A 1 114 ? 15.154 10.137 20.246 1.00 15.16 111 LEU A C 1
ATOM 852 O O . LEU A 1 114 ? 15.614 11.177 20.749 1.00 14.65 111 LEU A O 1
ATOM 857 N N . GLY A 1 115 ? 13.885 10.006 19.854 1.00 15.17 112 GLY A N 1
ATOM 858 C CA . GLY A 1 115 ? 12.946 11.144 19.828 1.00 17.19 112 GLY A CA 1
ATOM 859 C C . GLY A 1 115 ? 12.123 11.374 21.073 1.00 18.76 112 GLY A C 1
ATOM 860 O O . GLY A 1 115 ? 11.732 12.516 21.350 1.00 19.42 112 GLY A O 1
ATOM 861 N N . GLY A 1 116 ? 11.872 10.308 21.827 1.00 18.98 113 GLY A N 1
ATOM 862 C CA . GLY A 1 116 ? 11.181 10.406 23.116 1.00 20.74 113 GLY A CA 1
ATOM 863 C C . GLY A 1 116 ? 9.691 10.630 22.993 1.00 21.42 113 GLY A C 1
ATOM 864 O O . GLY A 1 116 ? 9.049 11.190 23.907 1.00 21.92 113 GLY A O 1
ATOM 865 N N . GLY A 1 117 ? 9.131 10.200 21.864 1.00 21.11 114 GLY A N 1
ATOM 866 C CA . GLY A 1 117 ? 7.697 10.282 21.643 1.00 22.21 114 GLY A CA 1
ATOM 867 C C . GLY A 1 117 ? 7.328 9.297 20.554 1.00 22.68 114 GLY A C 1
ATOM 868 O O . GLY A 1 117 ? 8.192 8.550 20.066 1.00 23.01 114 GLY A O 1
ATOM 869 N N . ARG A 1 118 ? 6.071 9.341 20.135 1.00 22.69 115 ARG A N 1
ATOM 870 C CA . ARG A 1 118 ? 5.531 8.391 19.163 1.00 22.69 115 ARG A CA 1
ATOM 871 C C . ARG A 1 118 ? 6.119 8.605 17.782 1.00 21.40 115 ARG A C 1
ATOM 872 O O . ARG A 1 118 ? 6.255 9.734 17.315 1.00 21.11 115 ARG A O 1
ATOM 880 N N . ALA A 1 119 ? 6.486 7.501 17.137 1.00 20.50 116 ALA A N 1
ATOM 881 C CA . ALA A 1 119 ? 6.899 7.561 15.747 1.00 19.52 116 ALA A CA 1
ATOM 882 C C . ALA A 1 119 ? 5.880 6.821 14.856 1.00 18.75 116 ALA A C 1
ATOM 883 O O . ALA A 1 119 ? 5.074 6.013 15.350 1.00 19.05 116 ALA A O 1
ATOM 885 N N . ASP A 1 120 ? 5.908 7.135 13.565 1.00 16.98 117 ASP A N 1
ATOM 886 C CA . ASP A 1 120 ? 5.026 6.505 12.581 1.00 16.66 117 ASP A CA 1
ATOM 887 C C . ASP A 1 120 ? 5.867 6.061 11.394 1.00 14.53 117 ASP A C 1
ATOM 888 O O . ASP A 1 120 ? 6.820 6.744 10.985 1.00 14.69 117 ASP A O 1
ATOM 893 N N . LEU A 1 121 ? 5.510 4.928 10.805 1.00 12.48 118 LEU A N 1
ATOM 894 C CA . LEU A 1 121 ? 6.131 4.568 9.553 1.00 12.32 118 LEU A CA 1
ATOM 895 C C . LEU A 1 121 ? 5.602 5.452 8.446 1.00 12.50 118 LEU A C 1
ATOM 896 O O . LEU A 1 121 ? 4.419 5.777 8.428 1.00 12.13 118 LEU A O 1
ATOM 901 N N . LEU A 1 122 ? 6.477 5.820 7.520 1.00 12.59 119 LEU A N 1
ATOM 902 C CA . LEU A 1 122 ? 6.079 6.627 6.338 1.00 13.91 119 LEU A CA 1
ATOM 903 C C . LEU A 1 122 ? 5.235 5.813 5.381 1.00 14.54 119 LEU A C 1
ATOM 904 O O . LEU A 1 122 ? 4.402 6.350 4.617 1.00 15.82 119 LEU A O 1
ATOM 909 N N . GLY A 1 123 ? 5.423 4.496 5.429 1.00 14.03 120 GLY A N 1
ATOM 910 C CA . GLY A 1 123 ? 4.724 3.588 4.540 1.00 15.22 120 GLY A CA 1
ATOM 911 C C . GLY A 1 123 ? 5.195 2.189 4.801 1.00 14.67 120 GLY A C 1
ATOM 912 O O . GLY A 1 123 ? 6.132 1.980 5.579 1.00 14.39 120 GLY A O 1
ATOM 913 N N . ALA A 1 124 ? 4.578 1.217 4.136 1.00 14.96 121 ALA A N 1
ATOM 914 C CA . ALA A 1 124 ? 5.074 -0.140 4.157 1.00 14.65 121 ALA A CA 1
ATOM 915 C C . ALA A 1 124 ? 6.533 -0.225 3.671 1.00 14.36 121 ALA A C 1
ATOM 916 O O . ALA A 1 124 ? 6.968 0.552 2.815 1.00 14.60 121 ALA A O 1
ATOM 918 N N . LYS A 1 125 ? 7.273 -1.191 4.198 1.00 12.76 122 LYS A N 1
ATOM 919 C CA . LYS A 1 125 ? 8.680 -1.371 3.804 1.00 12.22 122 LYS A CA 1
ATOM 920 C C . LYS A 1 125 ? 8.775 -1.639 2.315 1.00 12.91 122 LYS A C 1
ATOM 921 O O . LYS A 1 125 ? 7.839 -2.202 1.711 1.00 13.52 122 LYS A O 1
ATOM 927 N N . ARG A 1 126 ? 9.894 -1.226 1.725 1.00 12.67 123 ARG A N 1
ATOM 928 C CA . ARG A 1 126 ? 10.231 -1.578 0.335 1.00 14.27 123 ARG A CA 1
ATOM 929 C C . ARG A 1 126 ? 11.191 -2.772 0.363 1.00 14.53 123 ARG A C 1
ATOM 930 O O . ARG A 1 126 ? 12.151 -2.822 1.159 1.00 12.75 123 ARG A O 1
ATOM 938 N N . SER A 1 127 ? 10.933 -3.748 -0.499 1.00 15.30 124 SER A N 1
ATOM 939 C CA . SER A 1 127 ? 11.647 -5.016 -0.442 1.00 17.17 124 SER A CA 1
ATOM 940 C C . SER A 1 127 ? 12.187 -5.429 -1.811 1.00 18.56 124 SER A C 1
ATOM 941 O O . SER A 1 127 ? 11.551 -5.156 -2.844 1.00 18.37 124 SER A O 1
ATOM 944 N N . ASP A 1 128 ? 13.380 -6.018 -1.812 1.00 19.39 125 ASP A N 1
ATOM 945 C CA . ASP A 1 128 ? 13.787 -6.897 -2.921 1.00 20.65 125 ASP A CA 1
ATOM 946 C C . ASP A 1 128 ? 14.085 -8.274 -2.362 1.00 21.70 125 ASP A C 1
ATOM 947 O O . ASP A 1 128 ? 13.682 -8.607 -1.249 1.00 23.06 125 ASP A O 1
ATOM 952 N N . ASP A 1 129 ? 14.783 -9.115 -3.113 1.00 22.64 126 ASP A N 1
ATOM 953 C CA . ASP A 1 129 ? 14.969 -10.476 -2.641 1.00 23.30 126 ASP A CA 1
ATOM 954 C C . ASP A 1 129 ? 16.119 -10.625 -1.601 1.00 22.20 126 ASP A C 1
ATOM 955 O O . ASP A 1 129 ? 16.207 -11.624 -0.854 1.00 24.18 126 ASP A O 1
ATOM 960 N N . ARG A 1 130 ? 16.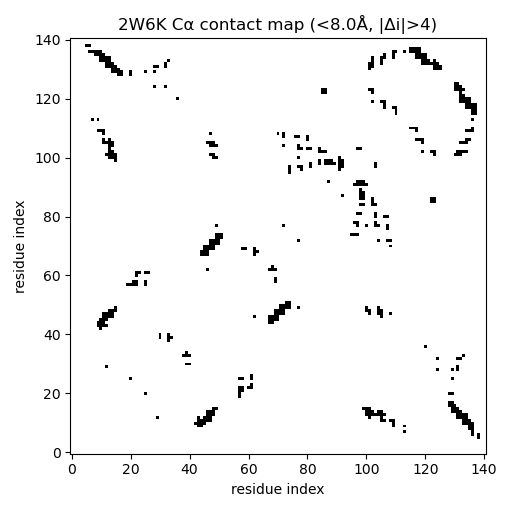917 -9.562 -1.455 1.00 20.38 127 ARG A N 1
ATOM 961 C CA A ARG A 1 130 ? 17.991 -9.614 -0.491 0.50 19.76 127 ARG A CA 1
ATOM 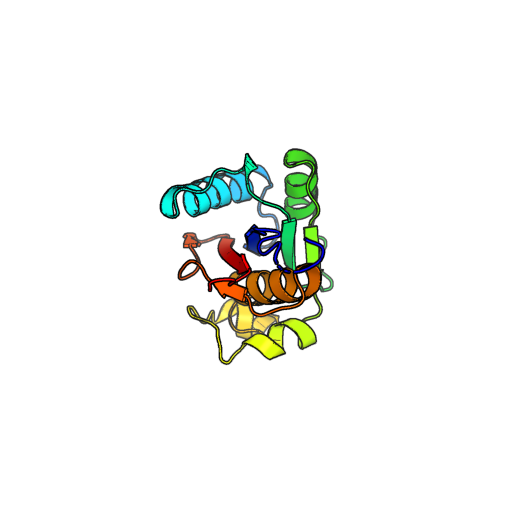962 C CA B ARG A 1 130 ? 18.070 -9.516 -0.557 0.50 19.28 127 ARG A CA 1
ATOM 963 C C . ARG A 1 130 ? 17.800 -8.687 0.713 1.00 18.05 127 ARG A C 1
ATOM 964 O O . ARG A 1 130 ? 18.343 -8.956 1.773 1.00 18.87 127 ARG A O 1
ATOM 979 N N . ALA A 1 131 ? 16.973 -7.649 0.585 1.00 16.31 128 ALA A N 1
ATOM 980 C CA . ALA A 1 131 ? 16.826 -6.691 1.705 1.00 13.21 128 ALA A CA 1
ATOM 981 C C . ALA A 1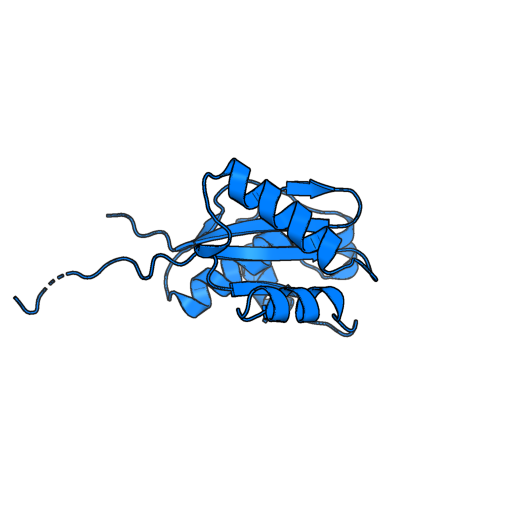 131 ? 15.464 -6.006 1.759 1.00 11.77 128 ALA A C 1
ATOM 982 O O . ALA A 1 131 ? 14.748 -5.930 0.766 1.00 10.96 128 ALA A O 1
ATOM 984 N N . SER A 1 132 ? 15.122 -5.448 2.930 1.00 10.68 129 SER A N 1
ATOM 985 C CA . SER A 1 132 ? 13.918 -4.651 3.065 1.00 10.47 129 SER A CA 1
ATOM 986 C C . SER A 1 132 ? 14.311 -3.388 3.824 1.00 8.60 129 SER A C 1
ATOM 987 O O . SER A 1 132 ? 15.134 -3.460 4.729 1.00 9.27 129 SER A O 1
ATOM 990 N N . ILE A 1 133 ? 13.714 -2.270 3.442 1.00 9.13 130 ILE A N 1
ATOM 991 C CA . ILE A 1 133 ? 13.984 -1.010 4.134 1.00 9.08 130 ILE A CA 1
ATOM 992 C C . ILE A 1 133 ? 12.672 -0.301 4.488 1.00 8.69 130 ILE A C 1
ATOM 993 O O . ILE A 1 133 ? 11.723 -0.252 3.684 1.00 8.36 130 ILE A O 1
ATOM 998 N N . ALA A 1 134 ? 12.581 0.207 5.715 1.00 7.55 131 ALA A N 1
ATOM 999 C CA . ALA A 1 134 ? 11.408 1.002 6.101 1.00 7.32 131 ALA A CA 1
ATOM 1000 C C . ALA A 1 134 ? 11.854 2.332 6.685 1.00 7.64 131 ALA A C 1
ATOM 1001 O O . ALA A 1 134 ? 12.944 2.443 7.223 1.00 8.55 131 ALA A O 1
ATOM 1003 N N . LEU A 1 135 ? 10.971 3.302 6.631 1.00 8.69 132 LEU A N 1
ATOM 1004 C CA . LEU A 1 135 ? 11.293 4.650 7.140 1.00 8.54 132 LEU A CA 1
ATOM 1005 C C . LEU A 1 135 ? 10.321 5.045 8.229 1.00 10.08 132 LEU A C 1
ATOM 1006 O O . LEU A 1 135 ? 9.123 4.831 8.102 1.00 9.65 132 LEU A O 1
ATOM 1011 N N . ALA A 1 136 ? 10.841 5.624 9.304 1.00 9.76 133 ALA A N 1
ATOM 1012 C CA . ALA A 1 136 ? 9.977 6.111 10.373 1.00 11.55 133 ALA A CA 1
ATOM 1013 C C . ALA A 1 136 ? 10.340 7.541 10.701 1.00 13.68 133 ALA A C 1
ATOM 1014 O O . ALA A 1 136 ? 11.504 7.943 10.632 1.00 12.67 133 ALA A O 1
ATOM 1016 N N . ARG A 1 137 ? 9.321 8.314 11.065 1.00 16.06 134 ARG A N 1
ATOM 1017 C CA . ARG A 1 137 ? 9.492 9.719 11.406 1.00 20.09 134 ARG A CA 1
ATOM 1018 C C . ARG A 1 137 ? 8.794 10.060 12.720 1.00 21.91 134 ARG A C 1
ATOM 1019 O O . ARG A 1 137 ? 7.714 9.549 13.017 1.00 20.74 134 ARG A O 1
ATOM 1027 N N . LEU A 1 138 ? 9.427 10.929 13.499 1.00 24.54 135 LEU A N 1
ATOM 1028 C CA . LEU A 1 138 ? 8.899 11.381 14.757 1.00 28.50 135 LEU A CA 1
ATOM 1029 C C . LEU A 1 138 ? 7.669 12.224 14.452 1.00 30.82 135 LEU A C 1
ATOM 1030 O O . LEU A 1 138 ? 7.749 13.248 13.758 1.00 31.94 135 LEU A O 1
ATOM 1035 N N . LEU A 1 139 ? 6.540 11.736 14.947 1.00 34.15 136 LEU A N 1
ATOM 1036 C CA . LEU A 1 139 ? 5.203 12.246 14.668 1.00 37.63 136 LEU A CA 1
ATOM 1037 C C . LEU A 1 139 ? 4.873 13.402 15.597 1.00 39.13 136 LEU A C 1
ATOM 1038 O O . LEU A 1 139 ? 4.510 13.164 16.755 1.00 40.29 136 LEU A O 1
ATOM 1043 N N . THR A 1 140 ? 4.995 14.630 15.103 1.00 40.97 137 THR A N 1
ATOM 1044 C CA . THR A 1 140 ? 4.675 15.810 15.896 1.00 42.43 137 THR A CA 1
ATOM 1045 C C . THR A 1 140 ? 3.255 15.736 16.448 1.00 42.82 137 THR A C 1
ATOM 1046 O O . THR A 1 140 ? 3.055 15.531 17.645 1.00 43.60 137 THR A O 1
ATOM 1050 N N . GLU A 1 141 ? 2.273 15.903 15.568 0.50 43.13 138 GLU A N 1
ATOM 1051 C CA . GLU A 1 141 ? 2.317 16.956 14.562 0.50 43.30 138 GLU A CA 1
ATOM 1052 C C . GLU A 1 141 ? 1.177 17.951 14.753 0.50 43.41 138 GLU A C 1
ATOM 1053 O O . GLU A 1 141 ? 0.336 18.124 13.871 0.50 43.51 138 GLU A O 1
ATOM 1059 N N . ARG A 1 142 ? 1.154 18.601 15.912 0.50 43.46 139 ARG A N 1
ATOM 1060 C CA . ARG A 1 142 ? 0.147 19.623 16.201 0.50 43.54 139 ARG A CA 1
ATOM 1061 C C . ARG A 1 142 ? -0.172 20.475 14.973 0.50 43.59 139 ARG A C 1
ATOM 1062 O O . ARG A 1 142 ? -1.114 21.268 14.986 0.50 43.51 139 ARG A O 1
#

Organism: Pseudomonas aeruginosa (strain ATCC 15692 / DSM 22644 / CIP 104116 / JCM 14847 / LMG 12228 / 1C / PRS 101 / PAO1) (NCBI:txid208964)

Solvent-accessible surface area: 7716 Å² total

Secondary structure (DSSP, 8-state):
----------EEEEEEE-TT--HHHHHHHHHHHHHHTT--GGG--EEEEE-SSS--HHHHHHHHHHTS-EEEE-HHHHHTTGGG-SS--HHHHHHHS-S-HHHHHHHHHHHHHHSS-EEESSSPEE-SSEEEEEEEE----

Nearest PDB structures (foldseek):
  2w6k-assembly1_A  TM=1.007E+00  e=6.957E-30  Pseudomonas aeruginosa
  2w6l-assembly1_A  TM=9.998E-01  e=2.864E-28  Pseudomonas aeruginosa
  3by5-assembly1_A-2  TM=8.027E-01  e=3.250E-08  Agrobacterium fabrum str. C58
  2gem-assembly1_A  TM=6.084E-01  e=3.999E-02  Salmonella enterica subsp. enterica serovar Typhimurium
  5o74-assembly5_J  TM=4.796E-01  e=4.674E+00  Homo sapiens

InterPro domains:
  IPR002750 CobE/GbiG C-terminal domain [PF01890] (9-133)
  IPR036518 CobE/GbiG C-terminal domain superfamily [G3DSA:3.30.420.180] (2-142)
  IPR036518 CobE/GbiG C-terminal domain superfamily [SSF159664] (4-134)
  IPR052553 Cobalt-precorrin-5A hydrolase [PTHR37477] (5-135)

CATH classification: 3.30.420.180

B-factor: mean 20.44, std 10.25, range [6.39, 62.07]

Sequence (141 aa):
GSHPLPIPSLLIAGIGCRRGCSAEHLRALLERTLGEHGRSLAELDALASIDGKRDEPGLRQLATLLERPVHFLAPAVLHDYEPRRLLSPSAVALRETGCSSVAEAAALALAERLGGGRADLLGAKRSDDRRASIALARLLTER